Protein AF-A0A2R6DLY8-F1 (afdb_monomer_lite)

Foldseek 3Di:
DVVLVVCVVVLQWDWDDDDDPGDIDIGGDQPPPNPPPPPDD

Radius of gyration: 13.48 Å; chains: 1; bounding box: 39×11×23 Å

pLDDT: mean 83.08, std 17.66, range [41.69, 97.06]

Sequence (41 aa):
FLGLLFLSHREQVCLRQDDLFGDLWVTQPIPPTSSEEARAD

Secondary structure (DSSP, 8-state):
-HHHHHHHHTTS-EEE--STT---EEEPPPPTT-TTSS---

Structure (mmCIF, N/CA/C/O backbone):
data_AF-A0A2R6DLY8-F1
#
_entry.id   AF-A0A2R6DLY8-F1
#
loop_
_atom_site.group_PDB
_atom_site.id
_atom_site.type_symbol
_atom_site.label_atom_id
_atom_site.label_alt_id
_atom_site.label_comp_id
_atom_site.label_asym_id
_atom_site.label_entity_id
_atom_site.label_seq_id
_atom_site.pdbx_PDB_ins_code
_atom_site.Cartn_x
_atom_site.Cartn_y
_atom_site.Cartn_z
_atom_site.occupancy
_atom_site.B_iso_or_equiv
_atom_site.auth_seq_id
_atom_site.auth_comp_id
_atom_site.auth_asym_id
_atom_site.auth_atom_id
_atom_site.pdbx_PDB_model_num
ATOM 1 N N . PHE A 1 1 ? 7.494 4.105 3.144 1.00 84.62 1 PHE A N 1
ATOM 2 C CA . PHE A 1 1 ? 7.489 2.642 2.942 1.00 84.62 1 PHE A CA 1
ATOM 3 C C . PHE A 1 1 ? 7.315 1.871 4.253 1.00 84.62 1 PHE A C 1
ATOM 5 O O . PHE A 1 1 ? 6.228 1.362 4.470 1.00 84.62 1 PHE A O 1
ATOM 12 N N . LEU A 1 2 ? 8.295 1.856 5.173 1.00 95.25 2 LEU A N 1
ATOM 13 C CA . LEU A 1 2 ? 8.195 1.111 6.447 1.00 95.25 2 LEU A CA 1
ATOM 14 C C . LEU A 1 2 ? 6.926 1.420 7.262 1.00 95.25 2 LEU A C 1
ATOM 16 O O . LEU A 1 2 ? 6.298 0.501 7.764 1.00 95.25 2 LEU A O 1
ATOM 20 N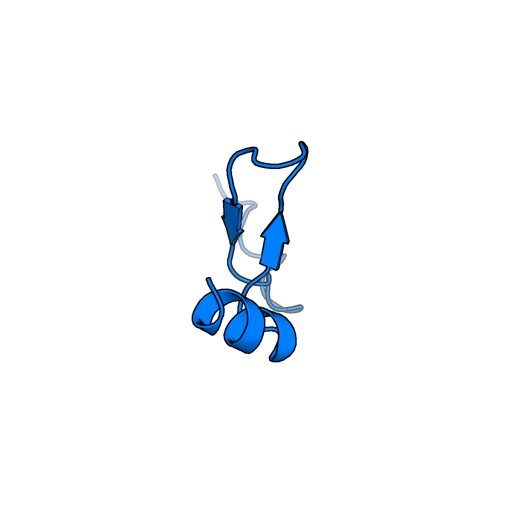 N . GLY A 1 3 ? 6.496 2.684 7.336 1.00 96.81 3 GLY A N 1
ATOM 21 C CA . GLY A 1 3 ? 5.238 3.044 8.005 1.00 96.81 3 GLY A CA 1
ATOM 22 C C . GLY A 1 3 ? 4.002 2.341 7.424 1.00 96.81 3 GLY A C 1
ATOM 23 O O . GLY A 1 3 ? 3.197 1.817 8.181 1.00 96.81 3 GLY A O 1
ATOM 24 N N . LEU A 1 4 ? 3.883 2.252 6.092 1.00 94.44 4 LEU A N 1
ATOM 25 C CA . LEU A 1 4 ? 2.782 1.533 5.433 1.00 94.44 4 LEU A CA 1
ATOM 26 C C . LEU A 1 4 ? 2.842 0.031 5.718 1.00 94.44 4 LEU A C 1
ATOM 28 O O . LEU A 1 4 ? 1.806 -0.577 5.959 1.00 94.44 4 LEU A O 1
ATOM 32 N N . LEU A 1 5 ? 4.047 -0.548 5.756 1.00 95.69 5 LEU A N 1
ATOM 33 C CA . LEU A 1 5 ? 4.231 -1.944 6.155 1.00 95.69 5 LEU A CA 1
ATOM 34 C C . LEU A 1 5 ? 3.801 -2.178 7.606 1.00 95.69 5 LEU A C 1
ATOM 36 O O . LEU A 1 5 ? 3.114 -3.155 7.876 1.00 95.69 5 LEU A O 1
ATOM 40 N N . PHE A 1 6 ? 4.136 -1.274 8.532 1.00 97.06 6 PHE A N 1
ATOM 41 C CA . PHE A 1 6 ? 3.677 -1.364 9.922 1.00 97.06 6 PHE A CA 1
ATOM 42 C C . PHE A 1 6 ? 2.155 -1.260 10.040 1.00 97.06 6 PHE A C 1
ATOM 44 O O . PHE A 1 6 ? 1.553 -2.021 10.792 1.00 97.06 6 PHE A O 1
ATOM 51 N N . LEU A 1 7 ? 1.527 -0.341 9.305 1.00 94.81 7 LEU A N 1
ATOM 52 C CA . LEU A 1 7 ? 0.070 -0.199 9.296 1.00 94.81 7 LEU A CA 1
ATOM 53 C C . LEU A 1 7 ? -0.605 -1.434 8.692 1.00 94.81 7 LEU A C 1
ATOM 55 O O . LEU A 1 7 ? -1.593 -1.917 9.239 1.00 94.81 7 LEU A O 1
ATOM 59 N N . SER A 1 8 ? -0.043 -1.984 7.615 1.00 95.31 8 SER A N 1
ATOM 60 C CA . SER A 1 8 ? -0.563 -3.194 6.978 1.00 95.31 8 SER A CA 1
ATOM 61 C C . SER A 1 8 ? -0.399 -4.427 7.862 1.00 95.31 8 SER A C 1
ATOM 63 O O . SER A 1 8 ? -1.341 -5.192 8.029 1.00 95.31 8 SER A O 1
ATOM 65 N N . HIS A 1 9 ? 0.744 -4.557 8.538 1.00 95.12 9 HIS A N 1
ATOM 66 C CA . HIS A 1 9 ? 0.984 -5.593 9.543 1.00 95.12 9 HIS A CA 1
ATOM 67 C C . HIS A 1 9 ? -0.002 -5.523 10.722 1.00 95.12 9 HIS A C 1
ATOM 69 O O . HIS A 1 9 ? -0.278 -6.531 11.360 1.00 95.12 9 HIS A O 1
ATOM 75 N N . ARG A 1 10 ? -0.542 -4.337 11.026 1.00 94.69 10 ARG A N 1
ATOM 76 C CA . ARG A 1 10 ? -1.582 -4.139 12.049 1.00 94.69 10 ARG A CA 1
ATOM 77 C C . ARG A 1 10 ? -3.003 -4.210 11.490 1.00 94.69 10 ARG A C 1
ATOM 79 O O . ARG A 1 10 ? -3.922 -3.770 12.175 1.00 94.69 10 ARG A O 1
ATOM 86 N N . GLU A 1 11 ? -3.157 -4.694 10.260 1.00 92.06 11 GLU A N 1
ATOM 87 C CA . GLU A 1 11 ? -4.438 -4.832 9.561 1.00 92.06 11 GLU A CA 1
ATOM 88 C C . GLU A 1 11 ? -5.202 -3.505 9.419 1.00 92.06 11 GLU A C 1
ATOM 90 O O . GLU A 1 11 ? -6.419 -3.489 9.286 1.00 92.06 11 GLU A O 1
ATOM 95 N N . GLN A 1 12 ? -4.497 -2.368 9.437 1.00 93.88 12 GLN A N 1
ATOM 96 C CA . GLN A 1 12 ? -5.117 -1.045 9.292 1.00 93.88 12 GLN A CA 1
ATOM 97 C C . GLN A 1 12 ? -5.235 -0.610 7.832 1.00 93.88 12 GLN A C 1
ATOM 99 O O . GLN A 1 12 ? -6.047 0.253 7.518 1.00 93.88 12 GLN A O 1
ATOM 104 N N . VAL A 1 13 ? -4.409 -1.173 6.944 1.00 94.19 13 VAL A N 1
ATOM 105 C CA . VAL A 1 13 ? -4.432 -0.911 5.499 1.00 94.19 13 VAL A CA 1
ATOM 106 C C . VAL A 1 13 ? -4.078 -2.168 4.710 1.00 94.19 13 VAL A C 1
ATOM 108 O O . VAL A 1 13 ? -3.253 -2.978 5.138 1.00 94.19 13 VAL A O 1
ATOM 111 N N . CYS A 1 14 ? -4.643 -2.297 3.517 1.00 94.94 14 CYS A N 1
ATOM 112 C CA . CYS A 1 14 ? -4.253 -3.312 2.547 1.00 94.94 14 CYS A CA 1
ATOM 113 C C . CYS A 1 14 ? -3.352 -2.688 1.479 1.00 94.94 14 CYS A C 1
ATOM 115 O O . CYS A 1 14 ? -3.642 -1.607 0.957 1.00 94.94 14 CYS A O 1
ATOM 117 N N . LEU A 1 15 ? -2.264 -3.388 1.161 1.00 95.00 15 LEU A N 1
ATOM 118 C CA . LEU A 1 15 ? -1.293 -2.997 0.146 1.00 95.00 15 LEU A CA 1
ATOM 119 C C . LEU A 1 15 ? -1.415 -3.936 -1.058 1.00 95.00 15 LEU A C 1
ATOM 121 O O . LEU A 1 15 ? -1.453 -5.154 -0.877 1.00 95.00 15 LEU A O 1
ATOM 125 N N . ARG A 1 16 ? -1.459 -3.385 -2.274 1.00 95.75 16 ARG A N 1
ATOM 126 C CA . ARG A 1 16 ? -1.429 -4.150 -3.531 1.00 95.75 16 ARG A CA 1
ATOM 127 C C . ARG A 1 16 ? -0.328 -3.607 -4.432 1.00 95.75 16 ARG A C 1
ATOM 129 O O . ARG A 1 16 ? -0.260 -2.402 -4.653 1.00 95.75 16 ARG A O 1
ATOM 136 N N . GLN A 1 17 ? 0.495 -4.509 -4.952 1.00 95.56 17 GLN A N 1
ATOM 137 C CA . GLN A 1 17 ? 1.516 -4.214 -5.946 1.00 95.56 17 GLN A CA 1
ATOM 138 C C . GLN A 1 17 ? 1.574 -5.395 -6.911 1.00 95.56 17 GLN A C 1
ATOM 140 O O . GLN A 1 17 ? 1.835 -6.520 -6.483 1.00 95.56 17 GLN A O 1
ATOM 145 N N . ASP A 1 18 ? 1.291 -5.136 -8.181 1.00 95.25 18 ASP A N 1
ATOM 146 C CA . ASP A 1 18 ? 1.142 -6.195 -9.180 1.00 95.25 18 ASP A CA 1
ATOM 147 C C . ASP A 1 18 ? 2.487 -6.535 -9.853 1.00 95.25 18 ASP A C 1
ATOM 149 O O . ASP A 1 18 ? 2.779 -7.705 -10.093 1.00 95.25 18 ASP A O 1
ATOM 153 N N . ASP A 1 19 ? 3.352 -5.532 -10.051 1.00 96.94 19 ASP A N 1
ATOM 154 C CA . ASP A 1 19 ? 4.667 -5.671 -10.688 1.00 96.94 19 ASP A CA 1
ATOM 155 C C . ASP A 1 19 ? 5.827 -5.342 -9.737 1.00 96.94 19 ASP A C 1
ATOM 157 O O . ASP A 1 19 ? 5.704 -4.563 -8.785 1.00 96.94 19 ASP A O 1
ATOM 161 N N . LEU A 1 20 ? 7.011 -5.897 -10.006 1.00 93.75 20 LEU A N 1
ATOM 162 C CA . LEU A 1 20 ? 8.220 -5.548 -9.261 1.00 93.75 20 LEU A CA 1
ATOM 163 C C . LEU A 1 20 ? 8.585 -4.075 -9.520 1.00 93.75 20 LEU A C 1
ATOM 165 O O . LEU A 1 20 ? 8.856 -3.696 -10.654 1.00 93.75 20 LEU A O 1
ATOM 169 N N . PHE A 1 21 ? 8.617 -3.266 -8.455 1.00 90.56 21 PHE A N 1
ATOM 170 C CA . PHE A 1 21 ? 8.769 -1.801 -8.510 1.00 90.56 21 PHE A CA 1
ATOM 171 C C . PHE A 1 21 ? 7.628 -1.054 -9.227 1.00 90.56 21 PHE A C 1
ATOM 173 O O . PHE A 1 21 ? 7.801 0.110 -9.585 1.00 90.56 21 PHE A O 1
ATOM 180 N N . GLY A 1 22 ? 6.472 -1.700 -9.414 1.00 92.56 22 GLY A N 1
ATOM 181 C CA . GLY A 1 22 ? 5.246 -1.042 -9.859 1.00 92.56 22 GLY A CA 1
ATOM 182 C C . GLY A 1 22 ? 4.601 -0.195 -8.760 1.00 92.56 22 GLY A C 1
ATOM 183 O O . GLY A 1 22 ? 5.102 -0.098 -7.635 1.00 92.56 22 GLY A O 1
ATOM 184 N N . ASP A 1 23 ? 3.462 0.407 -9.085 1.00 95.88 23 ASP A N 1
ATOM 185 C CA . ASP A 1 23 ? 2.738 1.261 -8.150 1.00 95.88 23 ASP A CA 1
ATOM 186 C C . ASP A 1 23 ? 2.221 0.481 -6.936 1.00 95.88 23 ASP A C 1
ATOM 188 O O . ASP A 1 23 ? 1.696 -0.631 -7.042 1.00 95.88 23 ASP A O 1
ATOM 192 N N . LEU A 1 24 ? 2.352 1.104 -5.764 1.00 95.31 24 LEU A N 1
ATOM 193 C CA . LEU A 1 24 ? 1.856 0.563 -4.507 1.00 95.31 24 LEU A CA 1
ATOM 194 C C . LEU A 1 24 ? 0.509 1.201 -4.167 1.00 95.31 24 LEU A C 1
ATOM 196 O O . LEU A 1 24 ? 0.442 2.337 -3.690 1.00 95.31 24 LEU A O 1
ATOM 200 N N . TRP A 1 25 ? -0.563 0.444 -4.361 1.00 95.44 25 TRP A N 1
ATOM 201 C CA . TRP A 1 25 ? -1.914 0.866 -4.016 1.00 95.44 25 TRP A CA 1
ATOM 202 C C . TRP A 1 25 ? -2.186 0.622 -2.532 1.00 95.44 25 TRP A C 1
ATOM 204 O O . TRP A 1 25 ? -1.895 -0.455 -2.006 1.00 95.44 25 TRP A O 1
ATOM 214 N N . VAL A 1 26 ? -2.775 1.612 -1.859 1.00 94.62 26 VAL A N 1
ATOM 215 C CA . VAL A 1 26 ? -3.127 1.555 -0.433 1.00 94.62 26 VAL A CA 1
ATOM 216 C C . VAL A 1 26 ? -4.639 1.692 -0.288 1.00 94.62 26 VAL A C 1
ATOM 218 O O . VAL A 1 26 ? -5.230 2.637 -0.804 1.00 94.62 26 VAL A O 1
ATOM 221 N N . THR A 1 27 ? -5.269 0.762 0.425 1.00 94.00 27 THR A N 1
ATOM 222 C CA . THR A 1 27 ? -6.726 0.728 0.645 1.00 94.00 27 THR 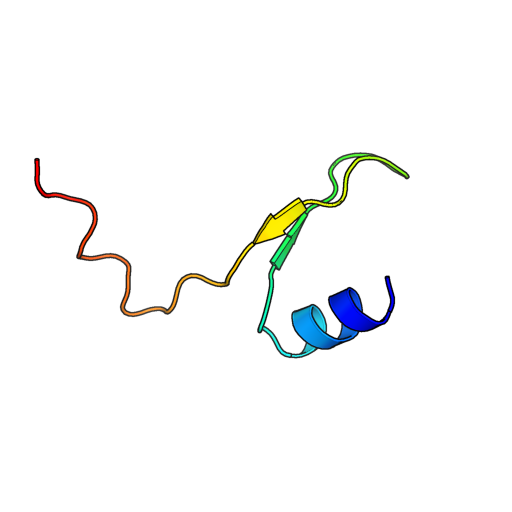A CA 1
ATOM 223 C C . THR A 1 27 ? -7.050 0.480 2.117 1.00 94.00 27 THR A C 1
ATOM 225 O O . THR A 1 27 ? -6.210 -0.025 2.862 1.00 94.00 27 THR A O 1
ATOM 228 N N . GLN A 1 28 ? -8.249 0.867 2.557 1.00 88.38 28 GLN A N 1
ATOM 229 C CA . GLN A 1 28 ? -8.733 0.542 3.901 1.00 88.38 28 GLN A CA 1
ATOM 230 C C . GLN A 1 28 ? -9.322 -0.879 3.913 1.00 88.38 28 GLN A C 1
ATOM 232 O O . GLN A 1 28 ? -9.963 -1.266 2.931 1.00 88.38 28 GLN A O 1
ATOM 237 N N . PRO A 1 29 ? -9.144 -1.653 4.995 1.00 82.94 29 PRO A N 1
ATOM 238 C CA . PRO A 1 29 ? -9.825 -2.925 5.157 1.00 82.94 29 PRO A CA 1
ATOM 239 C C . PRO A 1 29 ? -11.324 -2.661 5.267 1.00 82.94 29 PRO A C 1
ATOM 241 O O . PRO A 1 29 ? -11.752 -1.802 6.037 1.00 82.94 29 PRO A O 1
ATOM 244 N N . ILE A 1 30 ? -12.124 -3.400 4.504 1.00 75.25 30 ILE A N 1
ATOM 245 C CA . ILE A 1 30 ? -13.578 -3.350 4.644 1.00 75.25 30 ILE A CA 1
ATOM 246 C C . ILE A 1 30 ? -13.907 -4.007 5.993 1.00 75.25 30 ILE A C 1
ATOM 248 O O . ILE A 1 30 ? -13.583 -5.185 6.172 1.00 75.25 30 ILE A O 1
ATOM 252 N N . PRO A 1 31 ? -14.517 -3.288 6.955 1.00 70.56 31 PRO A N 1
ATOM 253 C CA . PRO A 1 31 ? -14.958 -3.911 8.192 1.00 70.56 31 PRO A CA 1
ATOM 254 C C . PRO A 1 31 ? -15.959 -5.023 7.855 1.00 70.56 31 PRO A C 1
ATOM 256 O O . PRO A 1 31 ? -16.801 -4.820 6.975 1.00 70.56 31 PRO A O 1
ATOM 259 N N . PRO A 1 32 ? -15.952 -6.161 8.569 1.00 64.44 32 PRO A N 1
ATOM 260 C CA . PRO A 1 32 ? -16.880 -7.266 8.311 1.00 64.44 32 PRO A CA 1
ATOM 261 C C . PRO A 1 32 ? -18.368 -6.875 8.429 1.00 64.44 32 PRO A C 1
ATOM 263 O O . PRO A 1 32 ? -19.232 -7.636 8.012 1.00 64.44 32 PRO A O 1
ATOM 266 N N . THR A 1 33 ? -18.678 -5.686 8.953 1.00 61.06 33 THR A N 1
ATOM 267 C CA . THR A 1 33 ? -20.031 -5.127 9.085 1.00 61.06 33 THR A CA 1
ATOM 268 C C . THR A 1 33 ? -20.413 -4.103 8.011 1.00 61.06 33 THR A C 1
ATOM 270 O O . THR A 1 33 ? -21.534 -3.615 8.039 1.00 61.06 33 THR A O 1
ATOM 273 N N . SER A 1 34 ? -19.529 -3.748 7.072 1.00 57.06 34 SER A N 1
ATOM 274 C CA . SER A 1 34 ? -19.779 -2.647 6.119 1.00 57.06 34 SER A CA 1
ATOM 275 C C . SER A 1 34 ? -20.293 -3.102 4.746 1.00 57.06 34 SER A C 1
ATOM 277 O O . SER A 1 34 ? -20.351 -2.298 3.818 1.00 57.06 34 SER A O 1
ATOM 279 N N . SER A 1 35 ? -20.647 -4.382 4.577 1.00 56.31 35 SER A N 1
ATOM 280 C CA . SER A 1 35 ? -21.054 -4.929 3.272 1.00 56.31 35 SER A CA 1
ATOM 281 C C . SER A 1 35 ? -22.543 -4.736 2.934 1.00 56.31 35 SER A C 1
ATOM 283 O O . SER A 1 35 ? -22.993 -5.267 1.919 1.00 56.31 35 SER A O 1
ATOM 285 N N . GLU A 1 36 ? -23.307 -3.986 3.738 1.00 56.16 36 GLU A N 1
ATOM 286 C CA . GLU A 1 36 ? -24.771 -3.886 3.600 1.00 56.16 36 GLU A CA 1
ATOM 287 C C . GLU A 1 36 ? -25.301 -2.477 3.266 1.00 56.16 36 GLU A C 1
ATOM 289 O O . GLU A 1 36 ? -26.508 -2.270 3.228 1.00 56.16 36 GLU A O 1
ATOM 294 N N . GLU A 1 37 ? -24.433 -1.506 2.954 1.00 51.19 37 GLU A N 1
ATOM 295 C CA . GLU A 1 37 ? -24.860 -0.113 2.686 1.00 51.19 37 GLU A CA 1
ATOM 296 C C . GLU A 1 37 ? -24.586 0.375 1.251 1.00 51.19 37 GLU A C 1
ATOM 298 O O . GLU A 1 37 ? -24.924 1.500 0.902 1.00 51.19 37 GLU A O 1
ATOM 303 N N . ALA A 1 38 ? -24.061 -0.477 0.365 1.00 56.56 38 ALA A N 1
ATOM 304 C CA . ALA A 1 38 ? -23.833 -0.139 -1.047 1.00 56.56 38 ALA A CA 1
ATOM 305 C C . ALA A 1 38 ? -24.850 -0.812 -1.989 1.00 56.56 38 ALA A C 1
ATOM 307 O O . ALA A 1 38 ? -24.480 -1.424 -2.993 1.00 56.56 38 ALA A O 1
ATOM 308 N N . ARG A 1 39 ? -26.147 -0.739 -1.653 1.00 48.41 39 ARG A N 1
ATOM 309 C CA . ARG A 1 39 ? -27.235 -1.175 -2.547 1.00 48.41 39 ARG A CA 1
ATOM 310 C C . ARG A 1 39 ? -28.494 -0.298 -2.464 1.00 48.41 39 ARG A C 1
ATOM 312 O O . ARG A 1 39 ? -29.604 -0.818 -2.413 1.00 48.41 39 ARG A O 1
ATOM 319 N N . ALA A 1 40 ? -28.315 1.022 -2.473 1.00 41.69 40 ALA A N 1
ATOM 320 C CA . ALA A 1 40 ? -29.405 1.982 -2.647 1.00 41.69 40 ALA A CA 1
ATOM 321 C C . ALA A 1 40 ? -28.955 3.193 -3.489 1.00 41.69 40 ALA A C 1
ATOM 323 O O . ALA A 1 40 ? -28.395 4.139 -2.943 1.00 41.69 40 ALA A O 1
ATOM 324 N N . ASP A 1 41 ? -29.103 3.087 -4.814 1.00 46.66 41 ASP A N 1
ATOM 325 C CA . ASP A 1 41 ? -29.870 3.967 -5.731 1.00 46.66 41 ASP A CA 1
ATOM 326 C C . ASP A 1 41 ? -29.601 3.522 -7.183 1.00 46.66 41 ASP A C 1
ATOM 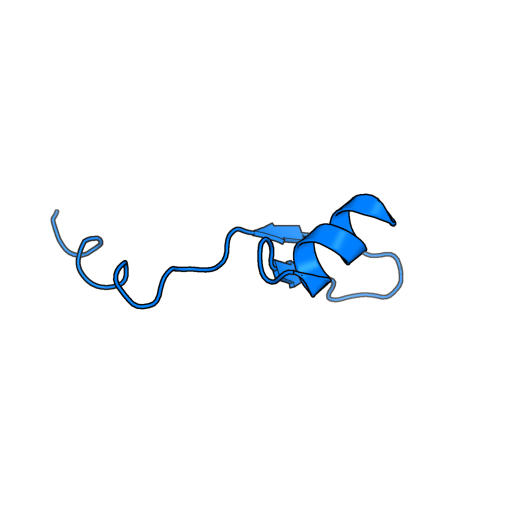328 O O . ASP A 1 41 ? -28.415 3.482 -7.592 1.00 46.66 41 ASP A O 1
#

=== Feature glossary ===
The record interleaves many kinds of information about one protein. Here is each kind framed as the question it answers.

Q: Are the domains correctly placed relative to each other?
A: Predicted aligned error is AlphaFold's pairwise confidence. Unlike pLDDT (per-residue), PAE is per-residue-pair and captures whether two parts of the structure are correctly placed relative to each other. Units are ångströms of expected positional error.

Q: Which residues are in helices, strands, or loops?
A: Eight-state secondary structure (DSSP): H is the canonical α-helix, G the tighter 3₁₀-helix, I the wider π-helix; E/B are β-structure, T and S are turns and bends, and '-' is everything else. DSSP derives these from the pattern of main-chain N–H···O=C hydrogen bonds, not from the sequence.

Q: What if only a Cα trace is available?
A: P-SEA three-state annotation labels each residue as helix, strand, or coil based purely on the geometry of the Cα trace. It serves as a fallback when the full backbone (and thus DSSP) is unavailable.

Q: What are the backbone torsion angles?
A: φ (phi) and ψ (psi) are the two rotatable backbone dihedrals per residue: φ is the C(i-1)–N–Cα–C torsion, ψ is the N–Cα–C–N(i+1) torsion, both in degrees on (−180°, 180°]. α-helical residues cluster near (−60°, −45°); β-strand residues near (−120°, +130°). A Ramachandran plot is simply a scatter of (φ, ψ) for every residue.

Q: What known structures does this most resemble?
A: Structural nearest neighbors (via Foldseek easy-search vs the PDB). Reported per hit: target PDB id, E-value, and align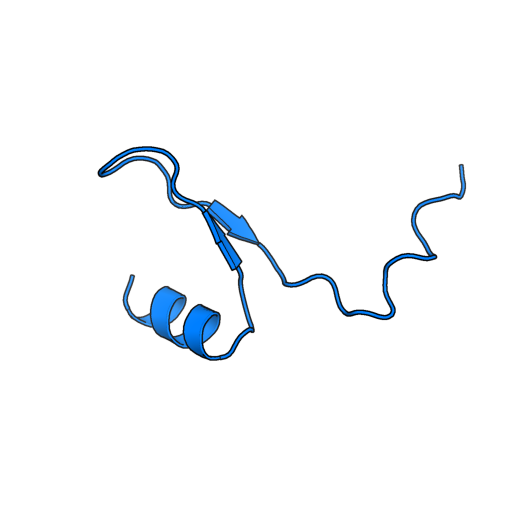ment TM-score. A TM-score above ~0.5 is the conventional threshold for 'same fold'.

Q: What family and function is it annotated with?
A: Database cross-references. InterPro integrates a dozen domain/family signature databases into unified entries with residue-range hits. GO terms attach function/process/location labels with evidence codes. CATH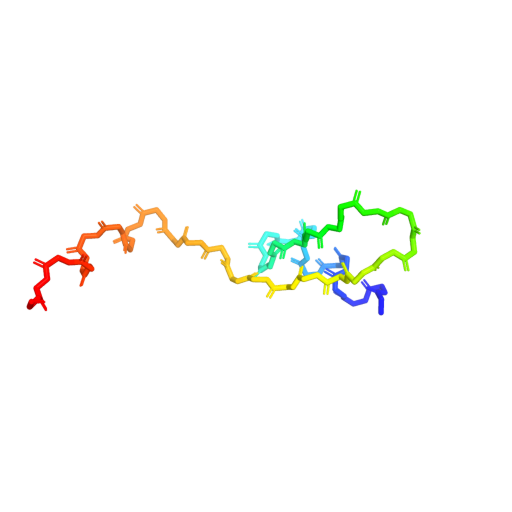 codes position the fold in a four-level structural taxonomy. Organism is the NCBI-taxonomy species name.

Q: Which residues are buried vs exposed?
A: Solvent accessibility: the surface area of each residue that a 1.4 Å water probe can touch, in Å². When only backbone atoms are present the absolute values are lower than full-atom SASA (side chains contribute most of the area) and are flagged as backbone-only.

Q: What do the diagnostic plots show?
A: Three diagnostic plots accompany the record. The Cα contact map visualizes the tertiary structure as a 2D adjacency matrix (8 Å cutoff, sequence-local contacts suppressed). The Ramachandran plot shows the distribution of backbone (φ, ψ) torsions, with points in the α and β basins reflecting secondary structure content. The PAE plot shows AlphaFold's inter-residue confidence as a color matrix.

Q: What is the amino-acid chain?
A: The amino-acid sequence is the protein's primary structure: the linear order of residues from the N-terminus to the C-terminus, written in one-letter code. Everything else here — the 3D coordinates, the secondary structure, the domain annotations — is ultimately a consequence of this string.

Q: What do the rendered images show?
A: The six renders are orthographic views along the three Cartesian axes in both directions. Representation (cartoon, sticks, or surface) and color scheme (sequence-rainbow or by-chain) vary across proteins so the training set covers all the common visualization conventions.

Q: Where is each backbone atom in 3D?
A: The mmCIF table is the protein's shape written out atom by atom. For each backbone N, Cα, C, and carbonyl O, it records an (x, y, z) coordinate triple in Å plus the residue type, chain letter, and residue number.

Q: How mobile is each atom in the crystal?
A: For experimental (PDB) structures, the B-factor (temperature factor) quantifies the positional spread of each atom in the crystal — a combination of thermal vibration and static disorder — in units of Å². High B-factors mark flexible loops or poorly resolved regions; low B-factors mark the rigid, well-ordered core.

Q: How big and how compact is the whole molecule?
A: Three whole-structure scalars: the radius of gyration (RMS distance of Cα from centroid, in Å), the count of Cα–Cα contacts (pairs closer than 8 Å and separated by more than four residues in sequence — i.e. tertiary, not local, contacts), and the bounding-box dimensions. Together they distinguish compact globular folds from extended fibres or disordered chains.

Q: What does the local fold look like, residue by residue?
A: A 3Di charact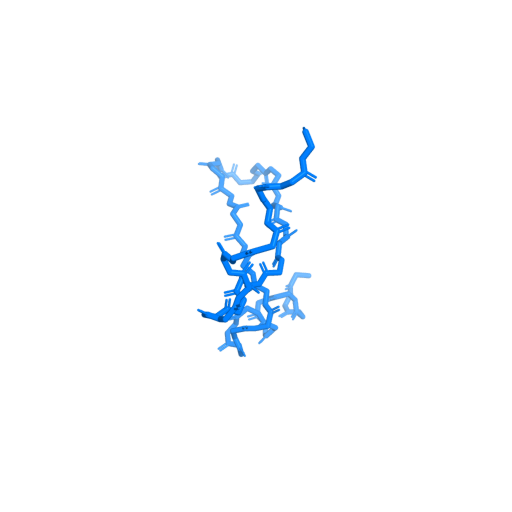er summarizes, for each residue, the relative orientation of the Cα frame of its nearest spatial neighbor. Because it encodes fold topology rather than chemistry, 3Di alignments detect remote structural similarity that sequence alignment misses.

Q: How confident is the AlphaFold model at each residue?
A: For AlphaFold models, the B-factor field carries pLDDT — the model's own estimate of local accuracy on a 0–100 scale. Regions with pLDDT<50 should be treated as essentially unmodeled; they often correspond to intrinsically disordered segments.